Protein AF-A0A6V7K7Q5-F1 (afdb_monomer_lite)

pLDDT: mean 93.17, std 5.84, range [55.25, 97.88]

Organism: NCBI:txid1563983

InterPro domains:
  IPR000215 Serpin family [PTHR11461] (2-85)
  IPR023796 Serpin domain [PF00079] (2-85)
  IPR036186 Serpin superfamily [SSF56574] (2-84)
  IPR042178 Serpin superfamily, domain 1 [G3DSA:3.30.497.10] (1-86)

Structure (mmCIF, N/CA/C/O backbone):
data_AF-A0A6V7K7Q5-F1
#
_entry.id   AF-A0A6V7K7Q5-F1
#
loop_
_atom_site.group_PDB
_atom_site.id
_atom_site.type_symbol
_atom_site.label_atom_id
_atom_site.label_alt_id
_atom_site.label_comp_id
_atom_site.label_asym_id
_atom_site.label_entity_id
_atom_site.label_seq_id
_atom_site.pdbx_PDB_ins_code
_atom_site.Cartn_x
_atom_site.Cartn_y
_atom_site.Cartn_z
_atom_site.occupancy
_atom_site.B_iso_or_equiv
_atom_site.auth_seq_id
_atom_site.auth_comp_id
_atom_site.auth_asym_id
_atom_site.auth_atom_id
_atom_site.pdbx_PDB_model_num
ATOM 1 N N . ALA A 1 1 ? -18.885 0.761 21.267 1.00 55.25 1 ALA A N 1
ATOM 2 C CA . ALA A 1 1 ? -19.352 0.041 20.064 1.00 55.25 1 ALA A CA 1
ATOM 3 C C . ALA A 1 1 ? -18.364 0.313 18.935 1.00 55.25 1 ALA A C 1
ATOM 5 O O . ALA A 1 1 ? -17.839 1.421 18.891 1.00 55.25 1 ALA A O 1
ATOM 6 N N . GLY A 1 2 ? -18.054 -0.683 18.101 1.00 73.81 2 GLY A N 1
ATOM 7 C CA . GLY A 1 2 ? -17.208 -0.490 16.915 1.00 73.81 2 GLY A CA 1
ATOM 8 C C . GLY A 1 2 ? -17.921 0.297 15.808 1.00 73.81 2 GLY A C 1
ATOM 9 O O . GLY A 1 2 ? -19.062 0.723 15.986 1.00 73.81 2 GLY A O 1
ATOM 10 N N . TYR A 1 3 ? -17.259 0.459 14.663 1.00 82.19 3 TYR A N 1
ATOM 11 C CA . TYR A 1 3 ? -17.807 1.115 13.470 1.00 82.19 3 TYR A CA 1
ATOM 12 C C . TYR A 1 3 ? -17.986 0.073 12.355 1.00 82.19 3 TYR A C 1
ATOM 14 O O . TYR A 1 3 ? -17.107 -0.043 11.503 1.00 82.19 3 TYR A O 1
ATOM 22 N N . PRO A 1 4 ? -19.069 -0.731 12.371 1.00 84.69 4 PRO A N 1
ATOM 23 C CA . PRO A 1 4 ? -19.271 -1.762 11.358 1.00 84.69 4 PRO A CA 1
ATOM 24 C C . PRO A 1 4 ? -19.437 -1.126 9.975 1.00 84.69 4 PRO A C 1
ATOM 26 O O . PRO A 1 4 ? -20.205 -0.173 9.799 1.00 84.69 4 PRO A O 1
ATOM 29 N N . ILE A 1 5 ? -18.723 -1.661 8.985 1.00 87.12 5 ILE A N 1
ATOM 30 C CA . ILE A 1 5 ? -18.858 -1.220 7.597 1.00 87.12 5 ILE A CA 1
ATOM 31 C C . ILE A 1 5 ? -20.201 -1.725 7.060 1.00 87.12 5 ILE A C 1
ATOM 33 O O . ILE A 1 5 ? -20.531 -2.905 7.174 1.00 87.12 5 ILE A O 1
ATOM 37 N N . ARG A 1 6 ? -20.980 -0.834 6.437 1.00 91.62 6 ARG A N 1
ATOM 38 C CA . ARG A 1 6 ? -22.253 -1.214 5.812 1.00 91.62 6 ARG A CA 1
ATOM 39 C C . ARG A 1 6 ? -22.021 -2.249 4.700 1.00 91.62 6 ARG A C 1
ATOM 41 O O . ARG A 1 6 ? -21.170 -1.999 3.836 1.00 91.62 6 ARG A O 1
ATOM 48 N N . PRO A 1 7 ? -22.776 -3.363 4.662 1.00 92.12 7 PRO A N 1
ATOM 49 C CA . PRO A 1 7 ? -22.618 -4.383 3.627 1.00 92.12 7 PRO A CA 1
ATOM 50 C C . PRO A 1 7 ? -22.743 -3.824 2.207 1.00 92.12 7 PRO A C 1
ATOM 52 O O . PRO A 1 7 ? -21.961 -4.201 1.335 1.00 92.12 7 PRO A O 1
ATOM 55 N N . GLU A 1 8 ? -23.651 -2.869 1.983 1.00 94.62 8 GLU A N 1
ATOM 56 C CA . GLU A 1 8 ? -23.875 -2.254 0.671 1.00 94.62 8 GLU A CA 1
ATOM 57 C C . GLU A 1 8 ? -22.653 -1.454 0.209 1.00 94.62 8 GLU A C 1
ATOM 59 O O . GLU A 1 8 ? -22.228 -1.567 -0.940 1.00 94.62 8 GLU A O 1
ATOM 64 N N . PHE A 1 9 ? -22.036 -0.695 1.121 1.00 90.75 9 PHE A N 1
ATOM 65 C CA . PHE A 1 9 ? -20.797 0.024 0.826 1.00 90.75 9 PHE A CA 1
ATOM 66 C C . PHE A 1 9 ? -19.674 -0.954 0.473 1.00 90.75 9 PHE A C 1
ATOM 68 O O . PHE A 1 9 ? -18.964 -0.763 -0.513 1.00 90.75 9 PHE A O 1
ATOM 75 N N . SER A 1 10 ? -19.538 -2.027 1.254 1.00 89.88 10 SER A N 1
ATOM 76 C CA . SER A 1 10 ? -18.520 -3.056 1.035 1.00 89.88 10 SER A CA 1
ATOM 77 C C . SER A 1 10 ? -18.688 -3.749 -0.324 1.00 89.88 10 SER A C 1
ATOM 79 O O . SER A 1 10 ? -17.706 -3.962 -1.036 1.00 89.88 10 SER A O 1
ATOM 81 N N . ALA A 1 11 ? -19.930 -4.052 -0.713 1.00 93.06 11 ALA A N 1
ATOM 82 C CA . ALA A 1 11 ? -20.253 -4.663 -1.997 1.00 93.06 11 ALA A CA 1
ATOM 83 C C . ALA A 1 11 ? -19.932 -3.735 -3.180 1.00 93.06 11 ALA A C 1
ATOM 85 O O . ALA A 1 11 ? -19.231 -4.151 -4.102 1.00 93.06 11 ALA A O 1
ATOM 86 N N . ILE A 1 12 ? -20.375 -2.473 -3.135 1.00 94.38 12 ILE A N 1
ATOM 87 C CA . ILE A 1 12 ? -20.125 -1.495 -4.209 1.00 94.38 12 ILE A CA 1
ATOM 88 C C . ILE A 1 12 ? -18.628 -1.196 -4.330 1.00 94.38 12 ILE A C 1
ATOM 90 O O . ILE A 1 12 ? -18.087 -1.177 -5.434 1.00 94.38 12 ILE A O 1
ATOM 94 N N . SER A 1 13 ? -17.942 -1.007 -3.201 1.00 92.19 13 SER A N 1
ATOM 95 C CA . SER A 1 13 ? -16.508 -0.710 -3.170 1.00 92.19 13 SER A CA 1
ATOM 96 C C . SER A 1 13 ? -15.681 -1.832 -3.812 1.00 92.19 13 SER A C 1
ATOM 98 O O . SER A 1 13 ? -14.810 -1.560 -4.641 1.00 92.19 13 SER A O 1
ATOM 100 N N . ARG A 1 14 ? -16.006 -3.099 -3.513 1.00 92.06 14 ARG A N 1
ATOM 101 C CA . ARG A 1 14 ? -15.390 -4.261 -4.174 1.00 92.06 14 ARG A CA 1
ATOM 102 C C . ARG A 1 14 ? -15.730 -4.325 -5.662 1.00 92.06 14 ARG A C 1
ATOM 104 O O . ARG A 1 14 ? -14.834 -4.507 -6.471 1.00 92.06 14 ARG A O 1
ATOM 111 N N . ALA A 1 15 ? -16.999 -4.158 -6.028 1.00 94.19 15 ALA A N 1
ATOM 112 C CA . ALA A 1 15 ? -17.444 -4.333 -7.410 1.00 94.19 15 ALA A CA 1
ATOM 113 C C . ALA A 1 15 ? -16.910 -3.255 -8.369 1.00 94.19 15 ALA A C 1
ATOM 115 O O . ALA A 1 15 ? -16.593 -3.563 -9.514 1.00 94.19 15 ALA A O 1
ATOM 116 N N . VAL A 1 16 ? -16.823 -1.999 -7.917 1.00 94.62 16 VAL A N 1
ATOM 117 C CA . VAL A 1 16 ? -16.466 -0.857 -8.778 1.00 94.62 16 VAL A CA 1
ATOM 118 C C . VAL A 1 16 ? -14.971 -0.558 -8.750 1.00 94.62 16 VAL A C 1
ATOM 120 O O . VAL A 1 16 ? -14.384 -0.268 -9.787 1.00 94.62 16 VAL A O 1
ATOM 123 N N . TYR A 1 17 ? -14.349 -0.623 -7.572 1.00 89.19 17 TYR A N 1
ATOM 124 C CA . TYR A 1 17 ? -12.958 -0.201 -7.382 1.00 89.19 17 TYR A CA 1
ATOM 125 C C . TYR A 1 17 ? -12.002 -1.371 -7.155 1.00 89.19 17 TYR A C 1
ATOM 127 O O . TYR A 1 17 ? -10.804 -1.149 -7.001 1.00 89.19 17 TYR A O 1
ATOM 135 N N . ASN A 1 18 ? -12.517 -2.605 -7.106 1.00 88.19 18 ASN A N 1
ATOM 136 C CA . ASN A 1 18 ? -11.753 -3.785 -6.704 1.00 88.19 18 ASN A CA 1
ATOM 137 C C . ASN A 1 18 ? -11.038 -3.577 -5.354 1.00 88.19 18 ASN A C 1
ATOM 139 O O . ASN A 1 18 ? -9.924 -4.052 -5.136 1.00 88.19 18 ASN A O 1
ATOM 143 N N . ASN A 1 19 ? -11.680 -2.813 -4.463 1.00 88.44 19 ASN A N 1
ATOM 144 C CA . ASN A 1 19 ? -11.126 -2.459 -3.164 1.00 88.44 19 ASN A CA 1
ATOM 145 C C . ASN A 1 19 ? -11.163 -3.647 -2.206 1.00 88.44 19 ASN A C 1
ATOM 147 O O . ASN A 1 19 ? -12.130 -4.406 -2.157 1.00 88.44 19 ASN A O 1
ATOM 151 N N . GLU A 1 20 ? -10.162 -3.718 -1.339 1.00 87.81 20 GLU A N 1
ATOM 152 C CA . GLU A 1 20 ? -10.173 -4.600 -0.177 1.00 87.81 20 GLU A CA 1
ATOM 153 C C . GLU A 1 20 ? -10.708 -3.833 1.035 1.00 87.81 20 GLU A C 1
ATOM 155 O O . GLU A 1 20 ? -10.314 -2.699 1.298 1.00 87.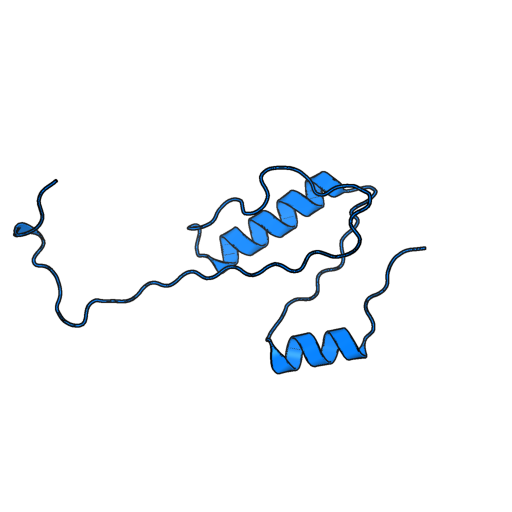81 20 GLU A O 1
ATOM 160 N N . VAL A 1 21 ? -11.642 -4.445 1.767 1.00 87.50 21 VAL A N 1
ATOM 161 C CA . VAL A 1 21 ? -12.184 -3.889 3.014 1.00 87.50 21 VAL A CA 1
ATOM 162 C C . VAL A 1 21 ? -11.644 -4.736 4.153 1.00 87.50 21 VAL A C 1
ATOM 164 O O . VAL A 1 21 ? -11.986 -5.914 4.248 1.00 87.50 21 VAL A O 1
ATOM 167 N N . ILE A 1 22 ? -10.794 -4.133 4.982 1.00 87.56 22 ILE A N 1
ATOM 168 C CA . ILE A 1 22 ? -10.102 -4.790 6.091 1.00 87.56 22 ILE A CA 1
ATOM 169 C C . ILE A 1 22 ? -10.590 -4.149 7.390 1.00 87.56 22 ILE A C 1
ATOM 171 O O . ILE A 1 22 ? -10.472 -2.937 7.571 1.00 87.56 22 ILE A O 1
ATOM 175 N N . GLU A 1 23 ? -11.152 -4.955 8.287 1.00 89.44 23 GLU A N 1
ATOM 176 C CA . GLU A 1 23 ? -11.523 -4.502 9.627 1.00 89.44 23 GLU A CA 1
ATOM 177 C C . GLU A 1 23 ? -10.315 -4.591 10.560 1.00 89.44 23 GLU A C 1
ATOM 179 O O . GLU A 1 23 ? -9.629 -5.610 10.621 1.00 89.44 23 GLU A O 1
ATOM 184 N N . VAL A 1 24 ? -10.050 -3.505 11.284 1.00 91.31 24 VAL A N 1
ATOM 185 C CA . VAL A 1 24 ? -8.896 -3.370 12.178 1.00 91.31 24 VAL A CA 1
ATOM 186 C C . VAL A 1 24 ? -9.295 -2.663 13.471 1.00 91.31 24 VAL A C 1
ATOM 188 O O . VAL A 1 24 ? -10.285 -1.931 13.518 1.00 91.31 24 VAL A O 1
ATOM 191 N N . ASN A 1 25 ? -8.510 -2.853 14.534 1.00 91.56 25 ASN A N 1
ATOM 192 C CA . ASN A 1 25 ? -8.756 -2.236 15.836 1.00 91.56 25 ASN A CA 1
ATOM 193 C C . ASN A 1 25 ? -7.755 -1.102 16.119 1.00 91.56 25 ASN A C 1
ATOM 195 O O . ASN A 1 25 ? -6.714 -1.312 16.739 1.00 91.56 25 ASN A O 1
ATOM 199 N N . PHE A 1 26 ? -8.095 0.123 15.708 1.00 93.44 26 PHE A N 1
ATOM 200 C CA . PHE A 1 26 ? -7.256 1.305 15.952 1.00 93.44 26 PHE A CA 1
ATOM 201 C C . PHE A 1 26 ? -7.051 1.615 17.445 1.00 93.44 26 PHE A C 1
ATOM 203 O O . PHE A 1 26 ? -5.996 2.112 17.822 1.00 93.44 26 PHE A O 1
ATOM 210 N N . MET A 1 27 ? -8.031 1.313 18.307 1.00 92.38 27 MET A N 1
ATOM 211 C CA . MET A 1 27 ? -7.989 1.700 19.723 1.00 92.38 27 MET A CA 1
ATOM 212 C C . MET A 1 27 ? -7.017 0.857 20.548 1.00 92.38 27 MET A C 1
ATOM 214 O O . MET A 1 27 ? -6.329 1.386 21.414 1.00 92.38 27 MET A O 1
ATOM 218 N N . GLN A 1 28 ? -6.988 -0.455 20.312 1.00 92.81 28 GLN A N 1
ATOM 219 C CA . GLN A 1 28 ? -6.195 -1.388 21.121 1.00 92.81 28 GLN A CA 1
ATOM 220 C C . GLN A 1 28 ? -4.955 -1.904 20.392 1.00 92.81 28 GLN A C 1
ATOM 222 O O . GLN A 1 28 ? -4.052 -2.430 21.033 1.00 92.81 28 GLN A O 1
ATOM 227 N N . GLN A 1 29 ? -4.912 -1.790 19.062 1.00 94.25 29 GLN A N 1
ATOM 228 C CA . GLN A 1 29 ? -3.900 -2.444 18.234 1.00 94.25 29 GLN A CA 1
ATOM 229 C C . GLN A 1 29 ? -3.274 -1.489 17.210 1.00 94.25 29 GLN A C 1
ATOM 231 O O . GLN A 1 29 ? -2.815 -1.941 16.170 1.00 94.25 29 GLN A O 1
ATOM 236 N N . SER A 1 30 ? -3.222 -0.180 17.489 1.00 94.69 30 SER A N 1
ATOM 237 C CA . SER A 1 30 ? -2.727 0.834 16.538 1.00 94.69 30 SER A CA 1
ATOM 238 C C . SER A 1 30 ? -1.380 0.474 15.879 1.00 94.69 30 SER A C 1
ATOM 240 O O . SER A 1 30 ? -1.257 0.582 14.660 1.00 94.69 30 SER A O 1
ATOM 242 N N . GLN A 1 31 ? -0.406 -0.046 16.639 1.00 96.75 31 GLN A N 1
ATOM 243 C CA . GLN A 1 31 ? 0.877 -0.494 16.077 1.00 96.75 31 GLN A CA 1
ATOM 244 C C . GLN A 1 31 ? 0.701 -1.628 15.055 1.00 96.75 31 GLN A C 1
ATOM 246 O O . GLN A 1 31 ? 1.206 -1.537 13.945 1.00 96.75 31 GLN A O 1
ATOM 251 N N . LEU A 1 32 ? -0.082 -2.656 15.391 1.00 96.56 32 LEU A N 1
ATOM 252 C CA . LEU A 1 32 ? -0.388 -3.749 14.467 1.00 96.56 32 LEU A CA 1
ATOM 253 C C . LEU A 1 32 ? -1.141 -3.242 13.230 1.00 96.56 32 LEU A C 1
ATOM 255 O O . LEU A 1 32 ? -0.928 -3.741 12.132 1.00 96.56 32 LEU A O 1
ATOM 259 N N . VAL A 1 33 ? -2.007 -2.234 13.381 1.00 96.56 33 VAL A N 1
ATOM 260 C CA . VAL A 1 33 ? -2.688 -1.622 12.233 1.00 96.56 33 VAL A CA 1
ATOM 261 C C . VAL A 1 33 ? -1.695 -0.941 11.292 1.00 96.56 33 VAL A C 1
ATOM 263 O O . VAL A 1 33 ? -1.851 -1.043 10.075 1.00 96.56 33 VAL A O 1
ATOM 266 N N . GLN A 1 34 ? -0.666 -0.279 11.830 1.00 97.81 34 GL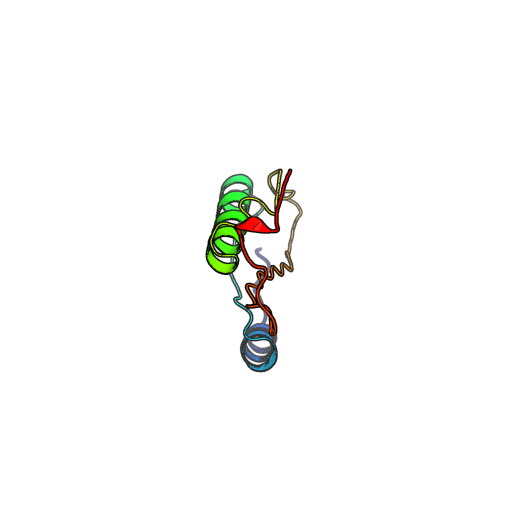N A N 1
ATOM 267 C CA . GLN A 1 34 ? 0.422 0.265 11.016 1.00 97.81 34 GLN A CA 1
ATOM 268 C C . GLN A 1 34 ? 1.100 -0.838 10.199 1.00 97.81 34 GLN A C 1
ATOM 270 O O . GLN A 1 34 ? 1.268 -0.675 8.990 1.00 97.81 34 GLN A O 1
ATOM 275 N N . ASP A 1 35 ? 1.442 -1.950 10.850 1.00 97.56 35 ASP A N 1
ATOM 276 C CA . ASP A 1 35 ? 2.131 -3.077 10.217 1.00 97.56 35 ASP A CA 1
ATOM 277 C C . ASP A 1 35 ? 1.266 -3.695 9.110 1.00 97.56 35 ASP A C 1
ATOM 279 O O . ASP A 1 35 ? 1.733 -3.852 7.987 1.00 97.56 35 ASP A O 1
ATOM 283 N N . VAL A 1 36 ? -0.028 -3.922 9.370 1.00 96.25 36 VAL A N 1
ATOM 284 C CA . VAL A 1 36 ? -0.987 -4.440 8.375 1.00 96.25 36 VAL A CA 1
ATOM 285 C C . VAL A 1 36 ? -1.068 -3.542 7.138 1.00 96.25 36 VAL A C 1
ATOM 287 O O . VAL A 1 36 ? -1.053 -4.038 6.010 1.00 96.25 36 VAL A O 1
ATOM 290 N N . ILE A 1 37 ? -1.154 -2.221 7.323 1.00 96.50 37 ILE A N 1
ATOM 291 C CA . ILE A 1 37 ? -1.259 -1.273 6.204 1.00 96.50 37 ILE A CA 1
ATOM 292 C C . ILE A 1 37 ? 0.057 -1.208 5.419 1.00 96.50 37 ILE A C 1
ATOM 294 O O . ILE A 1 37 ? 0.035 -1.203 4.186 1.00 96.50 37 ILE A O 1
ATOM 298 N N . ASN A 1 38 ? 1.199 -1.166 6.109 1.00 97.81 38 ASN A N 1
ATOM 299 C CA . ASN A 1 38 ? 2.509 -1.124 5.461 1.00 97.81 38 ASN A CA 1
ATOM 300 C C . ASN A 1 38 ? 2.809 -2.423 4.705 1.00 97.81 38 ASN A C 1
ATOM 302 O O . ASN A 1 38 ? 3.226 -2.351 3.550 1.00 97.81 38 ASN A O 1
ATOM 306 N N . ASP A 1 39 ? 2.511 -3.587 5.283 1.00 96.94 39 ASP A N 1
ATOM 307 C CA . ASP A 1 39 ? 2.656 -4.879 4.606 1.00 96.94 39 ASP A CA 1
ATOM 308 C C . ASP A 1 39 ? 1.750 -4.977 3.378 1.00 96.94 39 ASP A C 1
ATOM 310 O O . ASP A 1 39 ? 2.198 -5.408 2.311 1.00 96.94 39 ASP A O 1
ATOM 314 N N . TRP A 1 40 ? 0.502 -4.508 3.479 1.00 95.56 40 TRP A N 1
ATOM 315 C CA . TRP A 1 40 ? -0.401 -4.454 2.332 1.00 95.56 40 TRP A CA 1
ATOM 316 C C . TRP A 1 40 ? 0.186 -3.611 1.190 1.00 95.56 40 TRP A C 1
ATOM 318 O O . TRP A 1 40 ? 0.253 -4.079 0.050 1.00 95.56 40 TRP A O 1
ATOM 328 N N . VAL A 1 41 ? 0.688 -2.403 1.478 1.00 96.44 41 VAL A N 1
ATOM 329 C CA . VAL A 1 41 ? 1.318 -1.544 0.457 1.00 96.44 41 VAL A CA 1
ATOM 330 C C . VAL A 1 41 ? 2.591 -2.177 -0.106 1.00 96.44 41 VAL A C 1
ATOM 332 O O . VAL A 1 41 ? 2.797 -2.169 -1.323 1.00 96.44 41 VAL A O 1
ATOM 335 N N . ASN A 1 42 ? 3.425 -2.760 0.750 1.00 97.81 42 ASN A N 1
ATOM 336 C CA . ASN A 1 42 ? 4.664 -3.430 0.374 1.00 97.81 42 ASN A CA 1
ATOM 337 C C . ASN A 1 42 ? 4.406 -4.554 -0.642 1.00 97.81 42 ASN A C 1
ATOM 339 O O . ASN A 1 42 ? 5.039 -4.599 -1.702 1.00 97.81 42 ASN A O 1
ATOM 343 N N . VAL A 1 43 ? 3.405 -5.398 -0.376 1.00 95.94 43 VAL A N 1
ATOM 344 C CA . VAL A 1 43 ? 2.986 -6.473 -1.285 1.00 95.94 43 VAL A CA 1
ATOM 345 C C . VAL A 1 43 ? 2.417 -5.906 -2.587 1.00 95.94 43 VAL A C 1
ATOM 347 O O . VAL A 1 43 ? 2.858 -6.300 -3.668 1.00 95.94 43 VAL A O 1
ATOM 350 N N . ARG A 1 44 ? 1.485 -4.943 -2.521 1.00 94.81 44 ARG A N 1
ATOM 351 C CA . ARG A 1 44 ? 0.842 -4.360 -3.719 1.00 94.81 44 ARG A CA 1
ATOM 352 C C . ARG A 1 44 ? 1.811 -3.597 -4.617 1.00 94.81 44 ARG A C 1
ATOM 354 O O . ARG A 1 44 ? 1.571 -3.467 -5.815 1.00 94.81 44 ARG A O 1
ATOM 361 N N . THR A 1 45 ? 2.921 -3.124 -4.061 1.00 96.94 45 THR A N 1
ATOM 362 C CA . THR A 1 45 ? 3.933 -2.344 -4.783 1.00 96.94 45 THR A CA 1
ATOM 363 C C . THR A 1 45 ? 5.219 -3.116 -5.051 1.00 96.94 45 THR A C 1
ATOM 365 O O . THR A 1 45 ? 6.225 -2.507 -5.408 1.00 96.94 45 THR A O 1
ATOM 368 N N . HIS A 1 46 ? 5.211 -4.446 -4.916 1.00 97.12 46 HIS A N 1
ATOM 369 C CA . HIS A 1 46 ? 6.371 -5.301 -5.197 1.00 97.12 46 HIS A CA 1
ATOM 370 C C . HIS A 1 46 ? 7.645 -4.860 -4.451 1.00 97.12 46 HIS A C 1
ATOM 372 O O . HIS A 1 46 ? 8.740 -4.809 -5.022 1.00 97.12 46 HIS A O 1
ATOM 378 N N . GLY A 1 47 ? 7.519 -4.470 -3.182 1.00 97.81 47 GLY A N 1
ATOM 379 C CA . GLY A 1 47 ? 8.669 -4.043 -2.384 1.00 97.81 47 GLY A CA 1
ATOM 380 C C . GLY A 1 47 ? 9.121 -2.601 -2.589 1.00 97.81 47 GLY A C 1
ATOM 381 O O . GLY A 1 47 ? 10.085 -2.177 -1.944 1.00 97.81 47 GLY A O 1
ATOM 382 N N . LYS A 1 48 ? 8.491 -1.849 -3.500 1.00 97.88 48 LYS A N 1
ATOM 383 C CA . LYS A 1 48 ? 8.946 -0.500 -3.874 1.00 97.88 48 LYS A CA 1
ATOM 384 C C . LYS A 1 48 ? 8.474 0.576 -2.909 1.00 97.88 48 LYS A C 1
ATOM 386 O O . LYS A 1 48 ? 9.216 1.529 -2.683 1.00 97.88 48 LYS A O 1
ATOM 391 N N . ILE A 1 49 ? 7.305 0.401 -2.298 1.00 97.81 49 ILE A N 1
ATOM 392 C CA . ILE A 1 49 ? 6.835 1.238 -1.193 1.00 97.81 49 ILE A CA 1
ATOM 393 C C . ILE A 1 49 ? 6.744 0.350 0.045 1.00 97.81 49 ILE A C 1
ATOM 395 O O . ILE A 1 49 ? 5.805 -0.418 0.195 1.00 97.81 49 ILE A O 1
ATOM 399 N N . LYS A 1 50 ? 7.748 0.431 0.923 1.00 96.56 50 LYS A N 1
ATOM 400 C CA . LYS A 1 50 ? 7.808 -0.409 2.132 1.00 96.56 50 LYS A CA 1
ATOM 401 C C . LYS A 1 50 ? 6.901 0.102 3.246 1.00 96.56 50 LYS A C 1
ATOM 403 O O . LYS A 1 50 ? 6.206 -0.680 3.871 1.00 96.56 50 LYS A O 1
ATOM 408 N N . ASN A 1 51 ? 6.920 1.414 3.475 1.00 96.75 51 ASN A N 1
ATOM 409 C CA . ASN A 1 51 ? 6.167 2.060 4.542 1.00 96.75 51 ASN A CA 1
ATOM 410 C C . ASN A 1 51 ? 5.404 3.248 3.957 1.00 96.75 51 ASN A C 1
ATOM 412 O O . ASN A 1 51 ? 6.029 4.203 3.494 1.00 96.75 51 ASN A O 1
ATOM 416 N N . ILE A 1 52 ? 4.074 3.191 3.986 1.00 96.94 52 ILE A N 1
ATOM 417 C CA . ILE A 1 52 ? 3.213 4.344 3.690 1.00 96.94 52 ILE A CA 1
ATOM 418 C C . ILE A 1 52 ? 2.883 5.121 4.971 1.00 96.94 52 ILE A C 1
ATOM 420 O O . ILE A 1 52 ? 2.752 6.341 4.940 1.00 96.94 52 ILE A O 1
ATOM 424 N N . LEU A 1 53 ? 2.805 4.421 6.108 1.00 97.12 53 LEU A N 1
ATOM 425 C CA . LEU A 1 53 ? 2.657 4.999 7.438 1.00 97.12 53 LEU A CA 1
ATOM 426 C C . LEU A 1 53 ? 3.996 4.946 8.176 1.00 97.12 53 LEU A C 1
ATOM 428 O O . LEU A 1 53 ? 4.555 3.871 8.405 1.00 97.12 53 L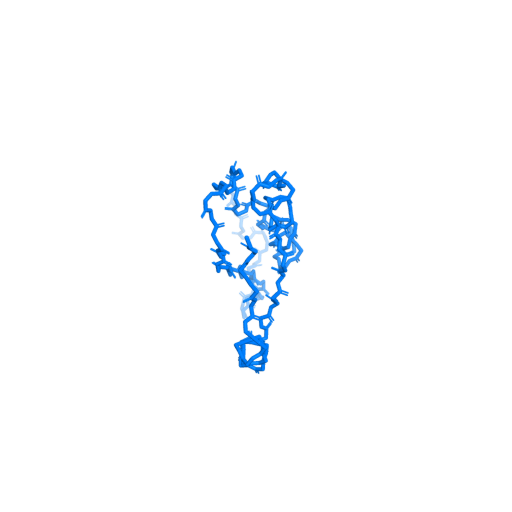EU A O 1
ATOM 432 N N . THR A 1 54 ? 4.497 6.105 8.596 1.00 96.44 54 THR A N 1
ATOM 433 C CA . THR A 1 54 ? 5.739 6.233 9.380 1.00 96.44 54 THR A CA 1
ATOM 434 C C . THR A 1 54 ? 5.512 6.161 10.889 1.00 96.44 54 THR A C 1
ATOM 436 O O . THR A 1 54 ? 6.461 5.959 11.639 1.00 96.44 54 THR A O 1
ATOM 439 N N . GLN A 1 55 ? 4.262 6.287 11.329 1.00 97.31 55 GLN A N 1
ATOM 440 C CA . GLN A 1 55 ? 3.840 6.192 12.722 1.00 97.31 55 GLN A CA 1
ATOM 441 C C . GLN A 1 55 ? 2.491 5.465 12.822 1.00 97.31 55 GLN A C 1
ATOM 443 O O . GLN A 1 55 ? 1.733 5.465 11.842 1.00 97.31 55 GLN A O 1
ATOM 448 N N . PRO A 1 56 ? 2.156 4.890 13.988 1.00 97.69 56 PRO A N 1
ATOM 449 C CA . PRO A 1 56 ? 0.851 4.289 14.201 1.00 97.69 56 PRO A CA 1
ATOM 450 C C . PRO A 1 56 ? -0.285 5.311 14.037 1.00 97.69 56 PRO A C 1
ATOM 452 O O . PRO A 1 56 ? -0.133 6.471 14.440 1.00 97.69 56 PRO A O 1
ATOM 455 N N . PRO A 1 57 ? -1.431 4.923 13.450 1.00 96.94 57 PRO A N 1
ATOM 456 C CA . PRO A 1 57 ? -2.596 5.797 13.362 1.00 96.94 57 PRO A CA 1
ATOM 457 C C . PRO A 1 57 ? -3.116 6.175 14.758 1.00 96.94 57 PRO A C 1
ATOM 459 O O . PRO A 1 57 ? -3.037 5.394 15.704 1.00 96.94 57 PRO A O 1
ATOM 462 N N . SER A 1 58 ? -3.700 7.366 14.905 1.00 96.38 58 SER A N 1
ATOM 463 C CA . SER A 1 58 ? -4.310 7.771 16.1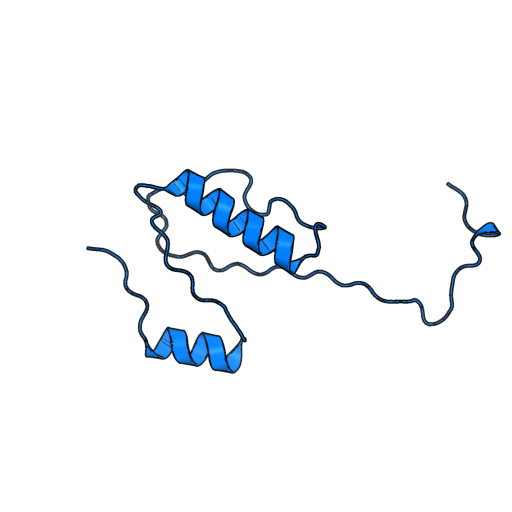82 1.00 96.38 58 SER A CA 1
ATOM 464 C C . SER A 1 58 ? -5.377 6.762 16.628 1.00 96.38 58 SER A C 1
ATOM 466 O O . SER A 1 58 ? -6.119 6.245 15.790 1.00 96.38 58 SER A O 1
ATOM 468 N N . ILE A 1 59 ? -5.516 6.537 17.938 1.00 94.50 59 ILE A N 1
ATOM 469 C CA . ILE A 1 59 ? -6.582 5.696 18.514 1.00 94.50 59 ILE A CA 1
ATOM 470 C C . ILE A 1 59 ? -7.992 6.223 18.196 1.00 94.50 59 ILE A C 1
ATOM 472 O O . ILE A 1 59 ? -8.963 5.465 18.216 1.00 94.50 59 ILE A O 1
ATOM 476 N N . ASP A 1 60 ? -8.103 7.511 17.856 1.00 93.69 60 ASP A N 1
ATOM 477 C CA . ASP A 1 60 ? -9.358 8.151 17.458 1.00 93.69 60 ASP A CA 1
ATOM 478 C C . ASP A 1 60 ? -9.715 7.913 15.983 1.00 93.69 60 ASP A C 1
ATOM 480 O O . ASP A 1 60 ? -10.832 8.227 15.562 1.00 93.69 60 ASP A O 1
ATOM 484 N N . THR A 1 61 ? -8.809 7.315 15.201 1.00 94.38 61 THR A N 1
ATOM 485 C CA . THR A 1 61 ? -9.026 6.980 13.787 1.00 94.38 61 THR A CA 1
ATOM 486 C C . THR A 1 61 ? -10.186 6.003 13.640 1.00 94.38 61 THR A C 1
ATOM 488 O O . THR A 1 61 ? -10.264 5.001 14.352 1.00 94.38 61 THR A O 1
ATOM 491 N N . LYS A 1 62 ? -11.105 6.292 12.711 1.00 91.69 62 LYS A N 1
ATOM 492 C CA . LYS A 1 62 ? -12.282 5.444 12.448 1.00 91.69 62 LYS A CA 1
ATOM 493 C C . LYS A 1 62 ? -12.169 4.666 11.144 1.00 91.69 62 LYS A C 1
ATOM 495 O O . LYS A 1 62 ? -12.597 3.521 11.085 1.00 91.69 62 LYS A O 1
ATOM 500 N N . VAL A 1 63 ? -11.592 5.286 10.116 1.00 92.31 63 VAL A N 1
ATOM 501 C CA . VAL A 1 63 ? -11.402 4.718 8.777 1.00 92.31 63 VAL A CA 1
ATOM 502 C C . VAL A 1 63 ? -10.122 5.296 8.178 1.00 92.31 63 VAL A C 1
ATOM 504 O O . VAL A 1 63 ? -9.827 6.473 8.375 1.00 92.31 63 VAL A O 1
ATOM 507 N N . ILE A 1 64 ? -9.399 4.477 7.415 1.00 93.44 64 ILE A N 1
ATOM 508 C CA . ILE A 1 64 ? -8.320 4.911 6.526 1.00 93.44 64 ILE A CA 1
ATOM 509 C C . ILE A 1 64 ? -8.686 4.477 5.107 1.00 93.44 64 ILE A C 1
ATOM 511 O O . ILE A 1 64 ? -9.002 3.312 4.878 1.00 93.44 64 ILE A O 1
ATOM 515 N N . PHE A 1 65 ? -8.619 5.412 4.160 1.00 92.62 65 PHE A N 1
ATOM 516 C CA . PHE A 1 65 ? -8.652 5.120 2.729 1.00 92.62 65 PHE A CA 1
ATOM 517 C C . PHE A 1 65 ? -7.226 5.200 2.194 1.00 92.62 65 PHE A C 1
ATOM 519 O O . PHE A 1 65 ? -6.621 6.271 2.215 1.00 92.62 65 PHE A O 1
ATOM 526 N N . ALA A 1 66 ? -6.685 4.071 1.743 1.00 92.88 66 ALA A N 1
ATOM 527 C CA . ALA A 1 66 ? -5.325 3.976 1.228 1.00 92.88 66 ALA A CA 1
ATOM 528 C C . ALA A 1 66 ? -5.330 3.517 -0.233 1.00 92.88 66 ALA A C 1
ATOM 530 O O . ALA A 1 66 ? -6.135 2.679 -0.632 1.00 92.88 66 ALA A O 1
ATOM 531 N N . SER A 1 67 ? -4.407 4.063 -1.021 1.00 93.31 67 SER A N 1
ATOM 532 C CA . SER A 1 67 ? -4.130 3.638 -2.391 1.00 93.31 67 SER A CA 1
ATOM 533 C C . SER A 1 67 ? -2.625 3.654 -2.611 1.00 93.31 67 SER A C 1
ATOM 535 O O . SER A 1 67 ? -1.932 4.556 -2.139 1.00 93.31 67 SER A O 1
ATOM 537 N N . ALA A 1 68 ? -2.123 2.646 -3.312 1.00 94.19 68 ALA A N 1
ATOM 538 C CA . ALA A 1 68 ? -0.726 2.546 -3.688 1.00 94.19 68 ALA A CA 1
ATOM 539 C C . ALA A 1 68 ? -0.626 1.967 -5.099 1.00 94.19 68 ALA A C 1
ATOM 541 O O . ALA A 1 68 ? -1.315 1.004 -5.434 1.00 94.19 68 ALA A O 1
ATOM 542 N N . LEU A 1 69 ? 0.243 2.556 -5.918 1.00 93.62 69 LEU A N 1
ATOM 543 C CA . LEU A 1 69 ? 0.452 2.163 -7.305 1.00 93.62 69 LEU A CA 1
ATOM 544 C C . LEU A 1 69 ? 1.949 2.002 -7.562 1.00 93.62 69 LEU A C 1
ATOM 546 O O . LEU A 1 69 ? 2.738 2.901 -7.276 1.00 93.62 69 LEU A O 1
ATOM 550 N N . TYR A 1 70 ? 2.322 0.867 -8.142 1.00 96.06 70 TYR A N 1
ATOM 551 C CA . TYR A 1 70 ? 3.636 0.651 -8.732 1.00 96.06 70 TYR A CA 1
ATOM 552 C C . TYR A 1 70 ? 3.462 0.328 -10.210 1.00 96.06 70 TYR A C 1
ATOM 554 O O . TYR A 1 70 ? 2.633 -0.504 -10.575 1.00 96.06 70 TYR A O 1
ATOM 562 N N . PHE A 1 71 ? 4.260 0.981 -11.048 1.00 96.56 71 PHE A N 1
AT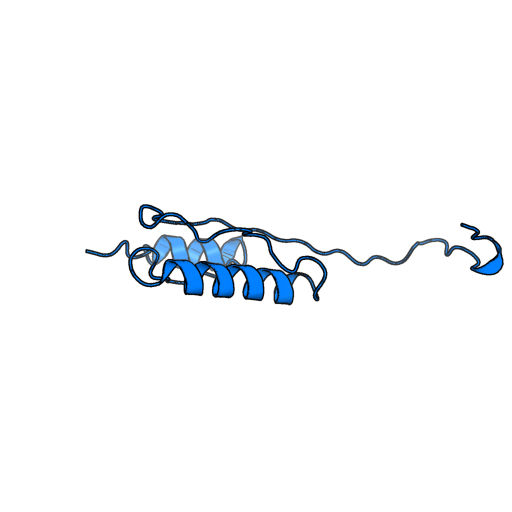OM 563 C CA . PHE A 1 71 ? 4.293 0.741 -12.480 1.00 96.56 71 PHE A CA 1
ATOM 564 C C . PHE A 1 71 ? 5.717 0.392 -12.910 1.00 96.56 71 PHE A C 1
ATOM 566 O O . PHE A 1 71 ? 6.672 1.074 -12.534 1.00 96.56 71 PHE A O 1
ATOM 573 N N . ASN A 1 72 ? 5.841 -0.668 -13.706 1.00 95.94 72 ASN A N 1
ATOM 574 C CA . ASN A 1 72 ? 7.079 -1.067 -14.359 1.00 95.94 72 ASN A CA 1
ATOM 575 C C . ASN A 1 72 ? 6.798 -1.256 -15.847 1.00 95.94 72 ASN A C 1
ATOM 577 O O . ASN A 1 72 ? 6.172 -2.241 -16.234 1.00 95.94 72 ASN A O 1
ATOM 581 N N . GLY A 1 73 ? 7.212 -0.286 -16.655 1.00 96.38 73 GLY A N 1
ATOM 582 C CA . GLY A 1 73 ? 7.032 -0.307 -18.100 1.00 96.38 73 GLY A CA 1
ATOM 583 C C . GLY A 1 73 ? 8.367 -0.435 -18.812 1.00 96.38 73 GLY A C 1
ATOM 584 O O . GLY A 1 73 ? 9.365 0.140 -18.378 1.00 96.38 73 GLY A O 1
ATOM 585 N N . GLU A 1 74 ? 8.370 -1.161 -19.924 1.00 96.50 74 GLU A N 1
ATOM 586 C CA . GLU A 1 74 ? 9.500 -1.167 -20.846 1.00 96.50 74 GLU A CA 1
ATOM 587 C C . GLU A 1 74 ? 9.435 0.043 -21.778 1.00 96.50 74 GLU A C 1
ATOM 589 O O . GLU A 1 74 ? 8.363 0.551 -22.122 1.00 96.50 74 GLU A O 1
ATOM 594 N N . TRP A 1 75 ? 10.605 0.529 -22.180 1.00 96.31 75 TRP A N 1
ATOM 595 C CA . TRP A 1 75 ? 10.686 1.600 -23.161 1.00 96.31 75 TRP A CA 1
ATOM 596 C C . TRP A 1 75 ? 10.285 1.066 -24.536 1.00 96.31 75 TRP A C 1
ATOM 598 O O . TRP A 1 75 ? 10.684 -0.021 -24.921 1.00 96.31 75 TRP A O 1
ATOM 608 N N . ASN A 1 76 ? 9.583 1.857 -25.347 1.00 97.38 76 ASN A N 1
ATOM 609 C CA . ASN A 1 76 ? 9.358 1.478 -26.748 1.00 97.38 76 ASN A CA 1
ATOM 610 C C . ASN A 1 76 ? 10.671 1.449 -27.562 1.00 97.38 76 ASN A C 1
ATOM 612 O O . ASN A 1 76 ? 10.791 0.740 -28.554 1.00 97.38 76 ASN A O 1
ATOM 616 N N . GLN A 1 77 ? 11.655 2.255 -27.158 1.00 96.75 77 GLN A N 1
ATOM 617 C CA . GLN A 1 77 ? 13.005 2.274 -27.716 1.00 96.75 77 GLN A CA 1
ATOM 618 C C . GLN A 1 77 ? 13.990 2.181 -26.551 1.00 96.75 77 GLN A C 1
ATOM 620 O O . GLN A 1 77 ? 14.065 3.092 -25.727 1.00 96.75 77 GLN A O 1
ATOM 625 N N . HIS A 1 78 ? 14.695 1.056 -26.440 1.00 95.56 78 HIS A N 1
ATOM 626 C CA . HIS A 1 78 ? 15.558 0.777 -25.292 1.00 95.56 78 HIS A CA 1
ATOM 627 C C . HIS A 1 78 ? 16.828 1.631 -25.317 1.00 95.56 78 HIS A C 1
ATOM 629 O O . HIS A 1 78 ? 17.417 1.882 -26.368 1.00 95.56 78 HIS A O 1
ATOM 635 N N . PHE A 1 79 ? 17.297 2.016 -24.131 1.00 93.94 79 PHE A N 1
ATOM 636 C CA . PHE A 1 79 ? 18.620 2.607 -23.979 1.00 93.94 79 PHE A CA 1
ATOM 637 C C . PHE A 1 79 ? 19.697 1.539 -24.182 1.00 93.94 79 PHE A C 1
ATOM 639 O O . PHE A 1 79 ? 19.631 0.453 -23.605 1.00 93.94 79 PHE A O 1
ATOM 646 N N . VAL A 1 80 ? 20.725 1.864 -24.965 1.00 94.94 80 VAL A N 1
ATOM 647 C CA . VAL A 1 80 ? 21.929 1.032 -25.055 1.00 94.94 80 VAL A CA 1
ATOM 648 C C . VAL A 1 80 ? 22.726 1.225 -23.769 1.00 94.94 80 VAL A C 1
ATOM 650 O O . VAL A 1 80 ? 23.132 2.345 -23.465 1.00 94.94 80 VAL A O 1
ATOM 653 N N . SER A 1 81 ? 22.981 0.150 -23.019 1.00 92.44 81 SER A N 1
ATOM 654 C CA . SER A 1 81 ? 23.602 0.243 -21.687 1.00 92.44 81 SER A CA 1
ATOM 655 C C . SER A 1 81 ? 24.972 0.935 -21.690 1.00 92.44 81 SER A C 1
ATOM 657 O O . SER A 1 81 ? 25.295 1.647 -20.746 1.00 92.44 81 SER A O 1
ATOM 659 N N . SER A 1 82 ? 25.764 0.787 -22.760 1.00 94.62 82 SER A N 1
ATOM 660 C CA . SER A 1 82 ? 27.059 1.473 -22.919 1.00 94.62 82 SER A CA 1
ATOM 66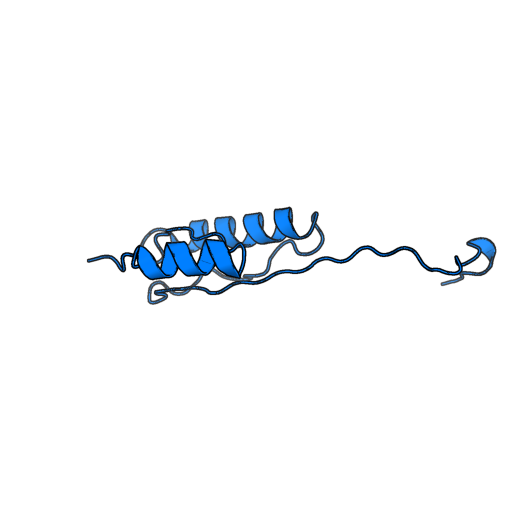1 C C . SER A 1 82 ? 26.939 2.986 -23.157 1.00 94.62 82 SER A C 1
ATOM 663 O O . SER A 1 82 ? 27.922 3.714 -23.001 1.00 94.62 82 SER A O 1
ATOM 665 N N . GLY A 1 83 ? 25.747 3.464 -23.519 1.00 92.94 83 GLY A N 1
ATOM 666 C CA . GLY A 1 83 ? 25.421 4.880 -23.679 1.00 92.94 83 GLY A CA 1
ATOM 667 C C . GLY A 1 83 ? 25.037 5.582 -22.373 1.00 92.94 83 GLY A C 1
ATOM 668 O O . GLY A 1 83 ? 24.933 6.806 -22.363 1.00 92.94 83 GLY A O 1
ATOM 669 N N . THR A 1 84 ? 24.847 4.851 -21.270 1.00 94.00 84 THR A N 1
ATOM 670 C CA . THR A 1 84 ? 24.501 5.419 -19.958 1.00 94.00 84 THR A CA 1
ATOM 671 C C . THR A 1 84 ? 25.753 5.573 -19.088 1.00 94.00 84 THR A C 1
ATOM 673 O O . THR A 1 84 ? 26.505 4.621 -18.895 1.00 94.00 84 THR A O 1
ATOM 676 N N . ARG A 1 85 ? 25.983 6.769 -18.531 1.00 91.44 85 ARG A N 1
ATOM 677 C CA . ARG A 1 85 ? 27.057 7.059 -17.559 1.00 91.44 85 ARG A CA 1
ATOM 678 C C . ARG A 1 85 ? 26.475 7.803 -16.353 1.00 91.44 85 ARG A C 1
ATOM 680 O O . ARG A 1 85 ? 25.409 8.399 -16.478 1.00 91.44 85 ARG A O 1
ATOM 687 N N . ARG A 1 86 ? 27.143 7.703 -15.200 1.00 80.19 86 ARG A N 1
ATOM 688 C CA . ARG A 1 86 ? 26.742 8.372 -13.952 1.00 80.19 86 ARG A CA 1
ATOM 689 C C . ARG A 1 86 ? 27.087 9.855 -13.973 1.00 80.19 86 ARG A C 1
ATOM 691 O O . ARG A 1 86 ? 28.157 10.178 -14.533 1.00 80.19 86 ARG A O 1
#

Radius of gyration: 18.47 Å; chains: 1; bounding box: 51×15×49 Å

Secondary structure (DSSP, 8-state):
---PPPHHHHHHHHHHH--------HHHHHHHHHHHHHHHHHHHTTTS---S-SSPPPTT---------------SSPPPGGG---

Sequence (86 aa):
AGYPIRPEFSAISRAVYNNEVIEVNFMQQSQLVQDVINDWVNVRTHGKIKNILTQPPSIDTKVIFASALYFNGEWNQHFVSSGTRR

Foldseek 3Di:
DADDDDPVCVVCCCVPVVDDDDDDQLQPPQVVVQVVVQVVQCVQQVNPRNGPDPDGDHNPDRDDDDDHDHDDDDDPDDDDPVPDDD